Protein AF-W1J3Y0-F1 (afdb_monomer_lite)

Radius of gyration: 15.47 Å; chains: 1; bounding box: 37×14×43 Å

Secondary structure (DSSP, 8-state):
-HHHHHHHHHHHHHHHHHHHHHHHHHHTTS---HHHHHHHHHHHHHHHHHHHHHHHHHHHHHHTT-

Structure (mmCIF, N/CA/C/O backbone):
data_AF-W1J3Y0-F1
#
_entry.id   AF-W1J3Y0-F1
#
loop_
_atom_site.group_PDB
_atom_site.id
_atom_site.type_symbol
_atom_site.label_atom_id
_atom_site.label_alt_id
_atom_site.label_comp_id
_atom_site.label_asym_id
_atom_site.label_entity_id
_atom_site.label_seq_id
_atom_site.pdbx_PDB_ins_code
_atom_site.Cartn_x
_atom_site.Cartn_y
_atom_site.Cartn_z
_atom_site.occupancy
_atom_site.B_iso_or_equiv
_atom_site.auth_seq_id
_atom_site.auth_comp_id
_atom_site.auth_asym_id
_atom_site.auth_atom_id
_atom_site.pdbx_PDB_model_num
ATOM 1 N N . MET A 1 1 ? 17.637 4.277 -12.697 1.00 69.06 1 MET A N 1
ATOM 2 C CA . MET A 1 1 ? 17.688 3.597 -11.373 1.00 69.06 1 MET A CA 1
ATOM 3 C C . MET A 1 1 ? 17.148 4.414 -10.189 1.00 69.06 1 MET A C 1
ATOM 5 O O . MET A 1 1 ? 16.593 3.800 -9.288 1.00 69.06 1 MET A O 1
ATOM 9 N N . LYS A 1 2 ? 17.255 5.758 -10.158 1.00 79.75 2 LYS A N 1
ATOM 10 C CA . LYS A 1 2 ? 16.737 6.597 -9.048 1.00 79.75 2 LYS A CA 1
ATOM 11 C C . LYS A 1 2 ? 15.239 6.372 -8.752 1.00 79.75 2 LYS A C 1
ATOM 13 O O . LYS A 1 2 ? 14.872 6.179 -7.602 1.00 79.75 2 LYS A O 1
ATOM 18 N N . LYS A 1 3 ? 14.422 6.235 -9.805 1.00 84.25 3 LYS A N 1
ATOM 19 C CA . LYS A 1 3 ? 12.991 5.888 -9.723 1.00 84.25 3 LYS A CA 1
ATOM 20 C C . LYS A 1 3 ? 12.727 4.570 -8.972 1.00 84.25 3 LYS A C 1
ATOM 22 O O . LYS A 1 3 ? 11.811 4.496 -8.171 1.00 84.25 3 LYS A O 1
ATOM 27 N N . LEU A 1 4 ? 13.548 3.534 -9.180 1.00 87.75 4 LEU A N 1
ATOM 28 C CA . LEU A 1 4 ? 13.383 2.238 -8.504 1.00 87.75 4 LEU A CA 1
ATOM 29 C C . LEU A 1 4 ? 13.651 2.343 -6.994 1.00 87.75 4 LEU A C 1
ATOM 31 O O . LEU A 1 4 ? 12.963 1.709 -6.200 1.00 87.75 4 LEU A O 1
ATOM 35 N N . LEU A 1 5 ? 14.648 3.143 -6.603 1.00 89.88 5 LEU A N 1
ATOM 36 C CA . LEU A 1 5 ? 14.936 3.442 -5.198 1.00 89.88 5 LEU A CA 1
ATOM 37 C C . LEU A 1 5 ? 13.791 4.230 -4.551 1.00 89.88 5 LEU A C 1
ATOM 39 O O . LEU A 1 5 ? 13.366 3.870 -3.459 1.00 89.88 5 LEU A O 1
ATOM 43 N N . GLU A 1 6 ? 13.253 5.234 -5.245 1.00 92.12 6 GLU A N 1
ATOM 44 C CA . GLU A 1 6 ? 12.094 6.010 -4.782 1.00 92.12 6 GLU A CA 1
ATOM 45 C C . GLU A 1 6 ? 10.857 5.122 -4.573 1.00 92.12 6 GLU A C 1
ATOM 47 O O . GLU A 1 6 ? 10.251 5.167 -3.506 1.00 92.12 6 GLU A O 1
ATOM 52 N N . LEU A 1 7 ? 10.529 4.247 -5.531 1.00 92.19 7 LEU A N 1
ATOM 53 C CA . LEU A 1 7 ? 9.394 3.320 -5.412 1.00 92.19 7 LEU A CA 1
ATOM 54 C C . LEU A 1 7 ? 9.566 2.346 -4.234 1.00 92.19 7 LEU A C 1
ATOM 56 O O . LEU A 1 7 ? 8.619 2.061 -3.500 1.00 92.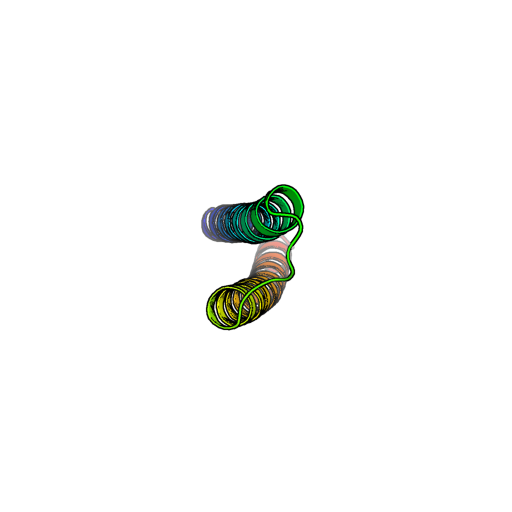19 7 LEU A O 1
ATOM 60 N N . ARG A 1 8 ? 10.789 1.845 -4.011 1.00 91.44 8 ARG A N 1
ATOM 61 C CA . ARG A 1 8 ? 11.099 0.983 -2.858 1.00 91.44 8 ARG A CA 1
ATOM 62 C C . ARG A 1 8 ? 10.966 1.731 -1.533 1.00 91.44 8 ARG A C 1
ATOM 64 O O . ARG A 1 8 ? 10.466 1.144 -0.574 1.00 91.44 8 ARG A O 1
ATOM 71 N N . GLN A 1 9 ? 11.380 2.997 -1.488 1.00 93.88 9 GLN A N 1
ATOM 72 C CA . GLN A 1 9 ? 11.212 3.840 -0.307 1.00 93.88 9 GLN A CA 1
ATOM 73 C C . GLN A 1 9 ? 9.727 4.064 -0.008 1.00 93.88 9 GLN A C 1
ATOM 75 O O . GLN A 1 9 ? 9.288 3.772 1.098 1.00 93.88 9 GLN A O 1
ATOM 80 N N . GLN A 1 10 ? 8.932 4.446 -1.013 1.00 93.62 10 GLN A N 1
ATOM 81 C CA . GLN A 1 10 ? 7.484 4.626 -0.864 1.00 93.62 10 GLN A CA 1
ATOM 82 C C . GLN A 1 10 ? 6.792 3.358 -0.348 1.00 93.62 10 GLN A C 1
ATOM 84 O O . GLN A 1 10 ? 5.975 3.424 0.568 1.00 93.62 10 GLN A O 1
ATOM 89 N N . LYS A 1 11 ? 7.160 2.178 -0.864 1.00 92.88 11 LYS A N 1
ATOM 90 C CA . LYS A 1 11 ? 6.649 0.896 -0.353 1.00 92.88 11 LYS A CA 1
ATOM 91 C C . LYS A 1 11 ? 7.001 0.681 1.125 1.00 92.88 11 LYS A C 1
ATOM 93 O O . LYS A 1 11 ? 6.170 0.187 1.894 1.00 92.88 11 LYS A O 1
ATOM 98 N N . SER A 1 12 ? 8.230 1.011 1.520 1.00 94.06 12 SER A N 1
ATOM 99 C CA . SER A 1 12 ? 8.662 0.931 2.919 1.00 94.06 12 SER A CA 1
ATOM 100 C C . SER A 1 12 ? 7.807 1.842 3.798 1.00 94.06 12 SER A C 1
ATOM 102 O O . SER A 1 12 ? 7.275 1.393 4.813 1.00 94.06 12 SER A O 1
ATOM 104 N N . ASP A 1 13 ? 7.591 3.082 3.365 1.00 94.75 13 ASP A N 1
ATOM 105 C CA . ASP A 1 13 ? 6.808 4.077 4.097 1.00 94.75 13 ASP A CA 1
ATOM 106 C C . ASP A 1 13 ? 5.341 3.646 4.252 1.00 94.75 13 ASP A C 1
ATOM 108 O O . ASP A 1 13 ? 4.781 3.742 5.344 1.00 94.75 13 ASP A O 1
ATOM 112 N N . LEU A 1 14 ? 4.723 3.089 3.204 1.00 93.62 14 LEU A N 1
ATOM 113 C CA . LEU A 1 14 ? 3.369 2.521 3.283 1.00 93.62 14 LEU A CA 1
ATOM 114 C C . LEU A 1 14 ? 3.303 1.333 4.247 1.00 93.62 14 LEU A C 1
ATOM 116 O O . LEU A 1 14 ? 2.375 1.225 5.045 1.00 93.62 14 LEU A O 1
ATOM 120 N N . THR A 1 15 ? 4.309 0.456 4.226 1.00 92.50 15 THR A N 1
ATOM 121 C CA . THR A 1 15 ? 4.383 -0.683 5.154 1.00 92.50 15 THR A CA 1
ATOM 122 C C . THR A 1 15 ? 4.500 -0.204 6.603 1.00 92.50 15 THR A C 1
ATOM 124 O O . THR A 1 15 ? 3.877 -0.777 7.500 1.00 92.50 15 THR A O 1
ATOM 127 N N . HIS A 1 16 ? 5.264 0.864 6.844 1.00 95.12 16 HIS A N 1
ATOM 128 C CA . HIS A 1 16 ? 5.350 1.510 8.151 1.00 95.12 16 HIS A CA 1
ATOM 129 C C . HIS A 1 16 ? 4.016 2.124 8.584 1.00 95.12 16 HIS A C 1
ATOM 131 O O . HIS A 1 16 ? 3.620 1.937 9.734 1.00 95.12 16 HIS A O 1
ATOM 137 N N . GLN A 1 17 ? 3.297 2.792 7.680 1.00 93.50 17 GLN A N 1
ATOM 138 C CA . GLN A 1 17 ? 1.969 3.344 7.964 1.00 93.50 17 GLN A CA 1
ATOM 139 C C . GLN A 1 17 ? 0.959 2.248 8.324 1.00 93.50 17 GLN A C 1
ATOM 141 O O . GLN A 1 17 ? 0.286 2.363 9.346 1.00 93.50 17 GLN A O 1
ATOM 146 N N . ILE A 1 18 ? 0.917 1.153 7.556 1.00 93.31 18 ILE A N 1
ATOM 147 C CA . ILE A 1 18 ? 0.062 -0.008 7.847 1.00 93.31 18 ILE A CA 1
ATOM 148 C C . ILE A 1 18 ? 0.374 -0.571 9.238 1.00 93.31 18 ILE A C 1
ATOM 150 O O . ILE A 1 18 ? -0.533 -0.803 10.033 1.00 93.31 18 ILE A O 1
ATOM 154 N N . ARG A 1 19 ? 1.659 -0.774 9.557 1.00 94.00 19 ARG A N 1
ATOM 155 C CA . ARG A 1 19 ? 2.065 -1.271 10.880 1.00 94.00 19 ARG A CA 1
ATOM 156 C C . ARG A 1 19 ? 1.656 -0.318 11.994 1.00 94.00 19 ARG A C 1
ATOM 158 O O . ARG A 1 19 ? 1.115 -0.779 12.986 1.00 94.00 19 ARG A O 1
ATOM 165 N N . SER A 1 20 ? 1.869 0.984 11.818 1.00 94.38 20 SER A N 1
ATOM 166 C CA . SER A 1 20 ? 1.488 2.001 12.803 1.00 94.38 20 SER A CA 1
ATOM 167 C C . SER A 1 20 ? -0.017 1.981 13.089 1.00 94.38 20 SER A C 1
ATOM 169 O O . SER A 1 20 ? -0.429 1.987 14.248 1.00 94.38 20 SER A O 1
ATOM 171 N N . LEU A 1 21 ? -0.838 1.866 12.040 1.00 93.00 21 LEU A N 1
ATOM 172 C CA . LEU A 1 21 ? -2.293 1.751 12.144 1.00 93.00 21 LEU A CA 1
ATOM 173 C C . LEU A 1 21 ? -2.711 0.502 12.939 1.00 93.00 21 LEU A C 1
ATOM 175 O O . LEU A 1 21 ? -3.521 0.597 13.861 1.00 93.00 21 LEU A O 1
ATOM 179 N N . LEU A 1 22 ? -2.103 -0.652 12.644 1.00 92.50 22 LEU A N 1
ATOM 180 C CA . LEU A 1 22 ? -2.356 -1.898 13.374 1.00 92.50 22 LEU A CA 1
ATOM 181 C C . LEU A 1 22 ? -1.889 -1.822 14.834 1.00 92.50 22 LEU A C 1
ATOM 183 O O . LEU A 1 22 ? -2.641 -2.188 15.731 1.00 92.50 22 LEU A O 1
ATOM 187 N N . THR A 1 23 ? -0.687 -1.300 15.088 1.00 94.06 23 THR A N 1
ATOM 188 C CA . THR A 1 23 ? -0.143 -1.130 16.442 1.00 94.06 23 THR A CA 1
ATOM 189 C C . THR A 1 23 ? -0.998 -0.183 17.277 1.00 94.06 23 THR A C 1
ATOM 191 O O . THR A 1 23 ? -1.193 -0.426 18.467 1.00 94.06 23 THR A O 1
ATOM 194 N N . LYS A 1 24 ? -1.543 0.882 16.681 1.00 92.12 24 LYS A N 1
ATOM 195 C CA . LYS A 1 24 ? -2.466 1.788 17.369 1.00 92.12 24 LYS A CA 1
ATOM 196 C C . LYS A 1 24 ? -3.744 1.059 17.789 1.00 92.12 24 LYS A C 1
ATOM 198 O O . LYS A 1 24 ? -4.123 1.133 18.954 1.00 92.12 24 LYS A O 1
ATOM 203 N N . ALA A 1 25 ? -4.365 0.317 16.874 1.00 92.19 25 ALA A N 1
ATOM 204 C CA . ALA A 1 25 ? -5.565 -0.463 17.175 1.00 92.19 25 ALA A CA 1
ATOM 205 C C . ALA A 1 25 ? -5.308 -1.528 18.258 1.00 92.19 25 ALA A C 1
ATOM 207 O O . ALA A 1 25 ? -6.093 -1.666 19.197 1.00 92.19 25 ALA A O 1
ATOM 208 N N . GLU A 1 26 ? -4.161 -2.208 18.185 1.00 92.69 26 GLU A N 1
ATOM 209 C CA . GLU A 1 26 ? -3.713 -3.179 19.186 1.00 92.69 26 GLU A CA 1
ATOM 210 C C . GLU A 1 26 ? -3.486 -2.533 20.562 1.00 92.69 26 GLU A C 1
ATOM 212 O O . GLU A 1 26 ? -3.967 -3.046 21.573 1.00 92.69 26 GLU A O 1
ATOM 217 N N . THR A 1 27 ? -2.826 -1.371 20.605 1.00 94.06 27 THR A N 1
ATOM 218 C CA . THR A 1 27 ? -2.586 -0.600 21.841 1.00 94.06 27 THR A CA 1
ATOM 219 C C . THR A 1 27 ? -3.901 -0.165 22.486 1.00 94.06 27 THR A C 1
ATOM 221 O O . THR A 1 27 ? -4.058 -0.226 23.705 1.00 94.06 27 THR A O 1
ATOM 224 N N . GLU A 1 28 ? -4.875 0.224 21.665 1.00 93.50 28 GLU A N 1
ATOM 225 C CA . GLU A 1 28 ? -6.226 0.595 22.089 1.00 93.50 28 GLU A CA 1
ATOM 226 C C . GLU A 1 28 ? -7.123 -0.632 22.369 1.00 93.50 28 GLU A C 1
ATOM 228 O O . GLU A 1 28 ? -8.285 -0.468 22.738 1.00 93.50 28 GLU A O 1
ATOM 233 N N . LYS A 1 29 ? -6.593 -1.862 22.233 1.00 92.94 29 LYS A N 1
ATOM 234 C CA . LYS A 1 29 ? -7.294 -3.147 22.420 1.00 92.94 29 LYS A CA 1
ATOM 235 C C . LYS A 1 29 ? -8.619 -3.233 21.661 1.00 92.94 29 LYS A C 1
ATOM 237 O O . LYS A 1 29 ? -9.582 -3.840 22.133 1.00 92.94 29 LYS A O 1
ATOM 242 N N . ARG A 1 30 ? -8.668 -2.628 20.477 1.00 91.50 30 ARG A N 1
ATOM 243 C CA . ARG A 1 30 ? -9.850 -2.611 19.618 1.00 91.50 30 ARG A CA 1
ATOM 244 C C . ARG A 1 30 ? -9.500 -3.053 18.209 1.00 91.50 30 ARG A C 1
ATOM 246 O O . ARG A 1 30 ? -8.359 -2.970 17.768 1.00 91.50 30 ARG A O 1
ATOM 253 N N . SER A 1 31 ? -10.512 -3.496 17.481 1.00 89.88 31 SER A N 1
ATOM 254 C CA . SER A 1 31 ? -10.389 -3.686 16.041 1.00 89.88 31 SER A CA 1
ATOM 255 C C . SER A 1 31 ? -10.297 -2.336 15.323 1.00 89.88 31 SER A C 1
ATOM 257 O O . SER A 1 31 ? -10.674 -1.288 15.866 1.00 89.88 31 SER A O 1
ATOM 259 N N . LEU A 1 32 ? -9.810 -2.379 14.082 1.00 90.25 32 LEU A N 1
ATOM 260 C CA . LEU A 1 32 ? -9.856 -1.234 13.178 1.00 90.25 32 LEU A CA 1
ATOM 261 C C . LEU A 1 32 ? -11.303 -0.758 13.038 1.00 90.25 32 LEU A C 1
ATOM 263 O O . LEU A 1 32 ? -12.220 -1.567 12.874 1.00 90.25 32 LEU A O 1
ATOM 267 N N . ASN A 1 33 ? -11.505 0.552 13.126 1.00 91.44 33 ASN A N 1
ATOM 268 C CA . ASN A 1 33 ? -12.802 1.141 12.813 1.00 91.44 33 ASN A CA 1
ATOM 269 C C . ASN A 1 33 ? -13.013 1.184 11.284 1.00 91.44 33 ASN A C 1
ATOM 271 O O . ASN A 1 33 ? -12.120 0.836 10.515 1.00 91.44 33 ASN A O 1
ATOM 275 N N . ALA A 1 34 ? -14.199 1.594 10.829 1.00 92.94 34 ALA A N 1
ATOM 276 C CA . ALA A 1 34 ? -14.526 1.591 9.402 1.00 92.94 34 ALA A CA 1
ATO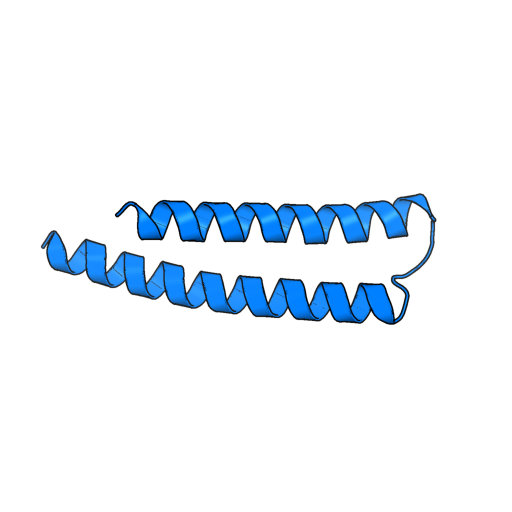M 277 C C . ALA A 1 34 ? -13.592 2.481 8.557 1.00 92.94 34 ALA A C 1
ATOM 279 O O . ALA A 1 34 ? -13.279 2.126 7.422 1.00 92.94 34 ALA A O 1
ATOM 280 N N . ASP A 1 35 ? -13.131 3.606 9.103 1.00 91.62 35 ASP A N 1
ATOM 281 C CA . ASP A 1 35 ? -12.240 4.529 8.396 1.00 91.62 35 ASP A CA 1
ATOM 282 C C . ASP A 1 35 ? -10.806 3.986 8.341 1.00 91.62 35 ASP A C 1
ATOM 284 O O . ASP A 1 35 ? -10.171 4.002 7.291 1.00 91.62 35 ASP A O 1
ATOM 288 N N . GLU A 1 36 ? -10.317 3.418 9.443 1.00 90.75 36 GLU A N 1
ATOM 289 C CA . GLU A 1 36 ? -9.010 2.763 9.513 1.00 90.75 36 GLU A CA 1
ATOM 290 C C . GLU A 1 36 ? -8.955 1.497 8.650 1.00 90.75 36 GLU A C 1
ATOM 292 O O . GLU A 1 36 ? -7.926 1.221 8.040 1.00 90.75 36 GLU A O 1
ATOM 297 N N . ALA A 1 37 ? -10.049 0.736 8.568 1.00 92.62 37 ALA A N 1
ATOM 298 C CA . ALA A 1 37 ? -10.151 -0.425 7.688 1.00 92.62 37 ALA A CA 1
ATOM 299 C C . ALA A 1 37 ? -10.078 -0.008 6.212 1.00 92.62 37 ALA A C 1
ATOM 301 O O . ALA A 1 37 ? -9.299 -0.583 5.456 1.00 92.62 37 ALA A O 1
ATOM 302 N N . LYS A 1 38 ? -10.799 1.053 5.818 1.00 95.06 38 LYS A N 1
ATOM 303 C CA . LYS A 1 38 ? -10.671 1.632 4.470 1.00 95.06 38 LYS A CA 1
ATOM 304 C C . LYS A 1 38 ? -9.249 2.102 4.191 1.00 95.06 38 LYS A C 1
ATOM 306 O O . LYS A 1 38 ? -8.693 1.770 3.150 1.00 95.06 38 LYS A O 1
ATOM 311 N N . GLN A 1 39 ? -8.640 2.822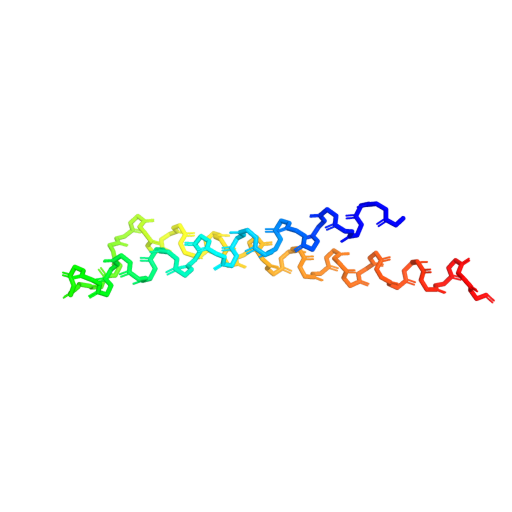 5.132 1.00 93.81 39 GLN A N 1
ATOM 312 C CA . GLN A 1 39 ? -7.261 3.280 4.995 1.00 93.81 39 GLN A CA 1
ATOM 313 C C . GLN A 1 39 ? -6.290 2.098 4.862 1.00 93.81 39 GLN A C 1
ATOM 315 O O . GLN A 1 39 ? -5.370 2.145 4.050 1.00 93.81 39 GLN A O 1
ATOM 320 N N . PHE A 1 40 ? -6.489 1.020 5.621 1.00 94.19 40 PHE A N 1
ATOM 321 C CA . PHE A 1 40 ? -5.694 -0.199 5.499 1.00 94.19 40 PHE A CA 1
ATOM 322 C C . PHE A 1 40 ? -5.809 -0.816 4.099 1.00 94.19 40 PHE A C 1
ATOM 324 O O . PHE A 1 40 ? -4.783 -1.125 3.488 1.00 94.19 40 PHE A O 1
ATOM 331 N N . ASP A 1 41 ? -7.030 -0.962 3.583 1.00 95.06 41 ASP A N 1
ATOM 332 C CA . ASP A 1 41 ? -7.283 -1.530 2.257 1.00 95.06 41 ASP A CA 1
ATOM 333 C C . ASP A 1 41 ? -6.676 -0.663 1.143 1.00 95.06 41 ASP A C 1
ATOM 335 O O . ASP A 1 41 ? -6.041 -1.179 0.220 1.00 95.06 41 ASP A O 1
ATOM 339 N N . GLU A 1 42 ? -6.786 0.663 1.258 1.00 95.19 42 GLU A N 1
ATOM 340 C CA . GLU A 1 42 ? -6.160 1.614 0.336 1.00 95.19 42 GLU A CA 1
ATOM 341 C C . GLU A 1 42 ? -4.631 1.522 0.367 1.00 95.19 42 GLU A C 1
ATOM 343 O O . GLU A 1 42 ? -4.001 1.381 -0.684 1.00 95.19 42 GLU A O 1
ATOM 348 N N . LEU A 1 43 ? -4.019 1.547 1.558 1.00 94.94 43 LEU A N 1
ATOM 349 C CA . LEU A 1 43 ? -2.568 1.413 1.720 1.00 94.94 43 LEU A CA 1
ATOM 350 C C . LEU A 1 43 ? -2.069 0.073 1.161 1.00 94.94 43 LEU A C 1
ATOM 352 O O . LEU A 1 43 ? -0.988 0.001 0.568 1.00 94.94 43 LEU A O 1
ATOM 356 N N . ARG A 1 44 ? -2.857 -0.995 1.323 1.00 93.12 44 ARG A N 1
ATOM 357 C CA . ARG A 1 44 ? -2.535 -2.317 0.785 1.00 93.12 44 ARG A CA 1
ATOM 358 C C . ARG A 1 44 ? -2.605 -2.342 -0.741 1.00 93.12 44 ARG A C 1
ATOM 360 O O . ARG A 1 44 ? -1.646 -2.782 -1.369 1.00 93.12 44 ARG A O 1
ATOM 367 N N . SER A 1 45 ? -3.660 -1.781 -1.329 1.00 95.50 45 SER A N 1
ATOM 368 C CA . SER A 1 45 ? -3.807 -1.633 -2.784 1.00 95.50 45 SER A CA 1
ATOM 369 C C . SER A 1 45 ? -2.673 -0.802 -3.408 1.00 95.50 45 SER A C 1
ATOM 371 O O . SER A 1 45 ? -2.093 -1.174 -4.435 1.00 95.50 45 SER A O 1
ATOM 373 N N . GLN A 1 46 ? -2.276 0.293 -2.750 1.00 93.94 46 GLN A N 1
ATOM 374 C CA . GLN A 1 46 ? -1.131 1.106 -3.171 1.00 93.94 46 GLN A CA 1
ATOM 375 C C . GLN A 1 46 ? 0.185 0.318 -3.106 1.00 93.94 46 GLN A C 1
ATOM 377 O O . GLN A 1 46 ? 0.996 0.393 -4.029 1.00 93.94 46 GLN A O 1
ATOM 382 N N . SER A 1 47 ? 0.390 -0.478 -2.052 1.00 93.81 47 SER A N 1
ATOM 383 C CA . SER A 1 47 ? 1.570 -1.341 -1.914 1.00 93.81 47 SER A CA 1
ATOM 384 C C . SER A 1 47 ? 1.653 -2.397 -3.024 1.00 93.81 47 SER A C 1
ATOM 386 O O . SER A 1 47 ? 2.729 -2.618 -3.587 1.00 93.81 47 SER A O 1
ATOM 388 N N . ASP A 1 48 ? 0.527 -3.008 -3.398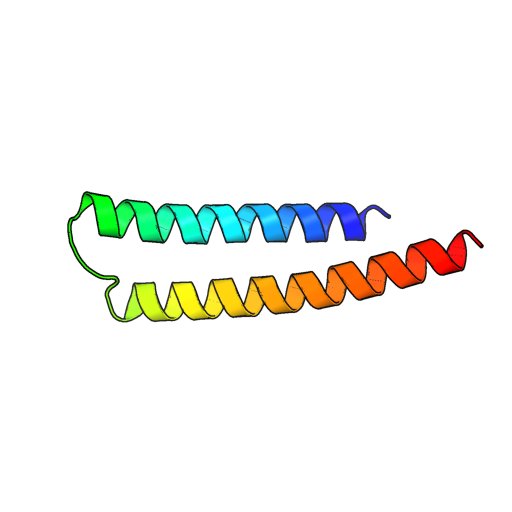 1.00 94.00 48 ASP A N 1
ATOM 389 C CA . ASP A 1 48 ? 0.462 -3.996 -4.483 1.00 94.00 48 ASP A CA 1
ATOM 390 C C . ASP A 1 48 ? 0.725 -3.364 -5.859 1.00 94.00 48 ASP A C 1
ATOM 392 O O . ASP A 1 48 ? 1.463 -3.920 -6.685 1.00 94.00 48 ASP A O 1
ATOM 396 N N . THR A 1 49 ? 0.213 -2.152 -6.075 1.00 94.25 49 THR A N 1
ATOM 397 C CA . THR A 1 49 ? 0.503 -1.357 -7.276 1.00 94.25 49 THR A CA 1
ATOM 398 C C . THR A 1 49 ? 1.998 -1.042 -7.370 1.00 94.25 49 THR A C 1
ATOM 400 O O . THR A 1 49 ? 2.633 -1.335 -8.386 1.00 94.25 49 THR A O 1
ATOM 403 N N . LEU A 1 50 ? 2.599 -0.547 -6.282 1.00 94.06 50 LEU A N 1
ATOM 404 C CA . LEU A 1 50 ? 4.036 -0.267 -6.220 1.00 94.06 50 LEU A CA 1
ATOM 405 C C . LEU A 1 50 ? 4.883 -1.523 -6.423 1.00 94.06 50 LEU A C 1
ATOM 407 O O . LEU A 1 50 ? 5.910 -1.457 -7.090 1.00 94.06 50 LEU A O 1
ATOM 411 N N . ASN A 1 51 ? 4.473 -2.679 -5.894 1.00 92.88 51 ASN A N 1
ATOM 412 C CA . ASN A 1 51 ? 5.171 -3.944 -6.143 1.00 92.88 51 ASN A CA 1
ATOM 413 C C . ASN A 1 51 ? 5.226 -4.282 -7.633 1.00 92.88 51 ASN A C 1
ATOM 415 O O . ASN A 1 51 ? 6.285 -4.660 -8.139 1.00 92.88 51 ASN A O 1
ATOM 419 N N . THR A 1 52 ? 4.103 -4.111 -8.329 1.00 94.69 52 THR A N 1
ATOM 420 C CA . THR A 1 52 ? 4.004 -4.357 -9.770 1.00 94.69 52 THR A CA 1
ATOM 421 C C . THR A 1 52 ? 4.890 -3.390 -10.555 1.00 94.69 52 THR A C 1
ATOM 423 O O . THR A 1 52 ? 5.648 -3.809 -11.433 1.00 94.69 52 THR A O 1
ATOM 426 N N . GLU A 1 53 ? 4.872 -2.102 -10.205 1.00 92.44 53 GLU A N 1
ATOM 427 C CA . GLU A 1 53 ? 5.743 -1.103 -10.830 1.00 92.44 53 GLU A CA 1
ATOM 428 C C . GLU A 1 53 ? 7.227 -1.379 -10.567 1.00 92.44 53 GLU A C 1
ATOM 430 O O . GLU A 1 53 ? 8.031 -1.345 -11.499 1.00 92.44 53 GLU A O 1
ATOM 435 N N . ILE A 1 54 ? 7.602 -1.708 -9.327 1.00 93.12 54 ILE A N 1
ATOM 436 C CA . ILE A 1 54 ? 8.975 -2.073 -8.953 1.00 93.12 54 ILE A CA 1
ATOM 437 C C . ILE A 1 54 ? 9.449 -3.266 -9.783 1.00 93.12 54 ILE A C 1
ATOM 439 O O . ILE A 1 54 ? 10.569 -3.229 -10.289 1.00 93.12 54 ILE A O 1
ATOM 443 N N . ALA A 1 55 ? 8.622 -4.303 -9.938 1.00 92.88 55 ALA A N 1
ATOM 444 C CA . ALA A 1 55 ? 8.963 -5.479 -10.735 1.00 92.88 55 ALA A CA 1
ATOM 445 C C . ALA A 1 55 ? 9.191 -5.114 -12.210 1.00 92.88 55 ALA A C 1
ATOM 447 O O . ALA A 1 55 ? 10.201 -5.506 -12.794 1.00 92.88 55 ALA A O 1
ATOM 448 N N . ARG A 1 56 ? 8.311 -4.287 -12.789 1.00 92.06 56 ARG A N 1
ATOM 449 C CA . ARG A 1 56 ? 8.447 -3.803 -14.169 1.00 92.06 56 ARG A CA 1
ATOM 450 C C . ARG A 1 56 ? 9.722 -2.982 -14.367 1.00 92.06 56 ARG A C 1
ATOM 452 O O . ARG A 1 56 ? 10.478 -3.237 -15.300 1.00 92.06 56 ARG A O 1
ATOM 459 N N . TYR A 1 57 ? 9.982 -2.016 -13.485 1.00 90.62 57 TYR A N 1
ATOM 460 C CA . TYR A 1 57 ? 11.191 -1.191 -13.547 1.00 90.62 57 TYR A CA 1
ATOM 461 C C . TYR A 1 57 ? 12.465 -2.002 -13.300 1.00 90.62 57 TYR A C 1
ATOM 463 O O . TYR A 1 57 ? 13.503 -1.683 -13.874 1.00 90.62 57 TYR A O 1
ATOM 471 N N . ALA A 1 58 ? 12.403 -3.038 -12.460 1.00 88.81 58 ALA A N 1
ATOM 472 C CA . ALA A 1 58 ? 13.521 -3.945 -12.245 1.00 88.81 58 ALA A CA 1
ATOM 473 C C . ALA A 1 58 ? 13.826 -4.786 -13.494 1.00 88.81 58 ALA A C 1
ATOM 475 O O . ALA A 1 58 ? 15.000 -4.916 -13.829 1.00 88.81 58 ALA A O 1
ATOM 476 N N . SER A 1 59 ? 12.803 -5.295 -14.198 1.00 90.19 59 SER A N 1
ATOM 477 C CA . SER A 1 59 ? 12.985 -6.012 -15.474 1.00 90.19 59 SER A CA 1
ATOM 478 C C . SER A 1 59 ? 13.626 -5.112 -16.522 1.00 90.19 59 SER A C 1
ATOM 480 O O . SER A 1 59 ? 14.667 -5.459 -17.068 1.00 90.19 59 SER A O 1
ATOM 482 N N . LEU A 1 60 ? 13.079 -3.906 -16.712 1.00 89.25 60 LEU A N 1
ATOM 483 C CA . LEU A 1 60 ? 13.600 -2.944 -17.684 1.00 89.25 60 LEU A CA 1
ATOM 484 C C . LEU A 1 60 ? 15.063 -2.578 -17.392 1.00 89.25 60 LEU A C 1
ATOM 486 O O . LEU A 1 60 ? 15.899 -2.590 -18.284 1.00 89.25 60 LEU A O 1
ATOM 490 N N . ALA A 1 61 ? 15.394 -2.313 -16.126 1.00 85.06 61 ALA A N 1
ATOM 491 C CA . ALA A 1 61 ? 16.765 -1.998 -15.730 1.00 85.06 61 ALA A CA 1
ATOM 492 C C . ALA A 1 61 ? 17.734 -3.187 -15.881 1.00 85.06 61 ALA A C 1
ATOM 494 O O . ALA A 1 61 ? 18.944 -2.976 -15.971 1.00 85.06 61 ALA A O 1
ATOM 495 N N . ASN A 1 62 ? 17.226 -4.422 -15.847 1.00 84.38 62 ASN A N 1
ATOM 496 C CA . ASN A 1 62 ? 18.014 -5.626 -16.092 1.00 84.38 62 ASN A CA 1
ATOM 497 C C . ASN A 1 62 ? 18.23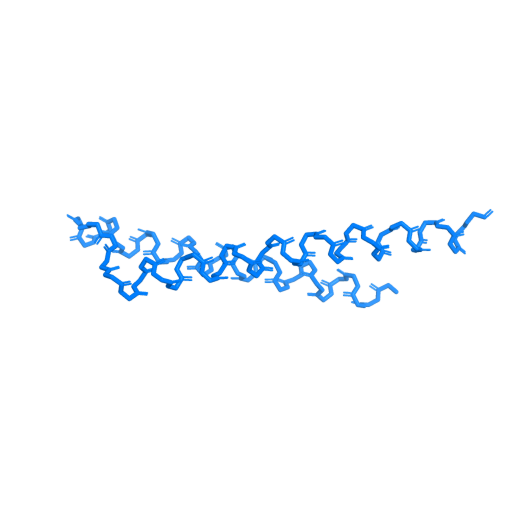6 -5.850 -17.595 1.00 84.38 62 ASN A C 1
ATOM 499 O O . ASN A 1 62 ? 19.346 -6.180 -17.993 1.00 84.38 62 ASN A O 1
ATOM 503 N N . GLU A 1 63 ? 17.211 -5.612 -18.417 1.00 82.38 63 GLU A N 1
ATOM 504 C CA . GLU A 1 63 ? 17.293 -5.648 -19.883 1.00 82.38 63 GLU A CA 1
ATOM 505 C C . GLU A 1 63 ? 18.256 -4.584 -20.428 1.00 82.38 63 GLU A C 1
ATOM 507 O O . GLU A 1 63 ? 19.095 -4.905 -21.256 1.00 82.38 63 GLU A O 1
ATOM 512 N N . GLU A 1 64 ? 18.228 -3.351 -19.908 1.00 76.06 64 GLU A N 1
ATOM 513 C CA . GLU A 1 64 ? 19.168 -2.279 -20.296 1.00 76.06 64 GLU A CA 1
ATOM 514 C C . GLU A 1 64 ? 20.636 -2.571 -19.931 1.00 76.06 64 GLU A C 1
ATOM 516 O O . GLU A 1 64 ? 21.548 -1.887 -20.399 1.00 76.06 64 GLU A O 1
ATOM 521 N N . ARG A 1 65 ? 20.876 -3.541 -19.044 1.00 70.19 65 ARG A N 1
ATOM 522 C CA . ARG A 1 65 ? 22.215 -3.957 -18.607 1.00 70.19 65 ARG A CA 1
ATOM 523 C C . ARG A 1 65 ? 22.768 -5.149 -19.382 1.00 70.19 65 ARG A C 1
ATOM 525 O O . ARG A 1 65 ? 23.955 -5.433 -19.213 1.00 70.19 65 ARG A O 1
ATOM 532 N N . SER A 1 66 ? 21.923 -5.851 -20.132 1.00 63.75 66 SER A N 1
ATOM 533 C CA . SER A 1 66 ? 22.270 -7.076 -20.852 1.00 63.75 66 SER A CA 1
ATOM 534 C C . SER A 1 66 ? 22.572 -6.809 -22.318 1.00 63.75 66 SER A C 1
ATOM 536 O O . SER A 1 66 ? 23.279 -7.672 -22.882 1.00 63.75 66 SER A O 1
#

Organism: NCBI:txid1427518

Sequence (66 aa):
MKKLLELRQQKSDLTHQIRSLLTKAETEKRSLNADEAKQFDELRSQSDTLNTEIARYASLANEERS

Foldseek 3Di:
DVVLVVLVVLLV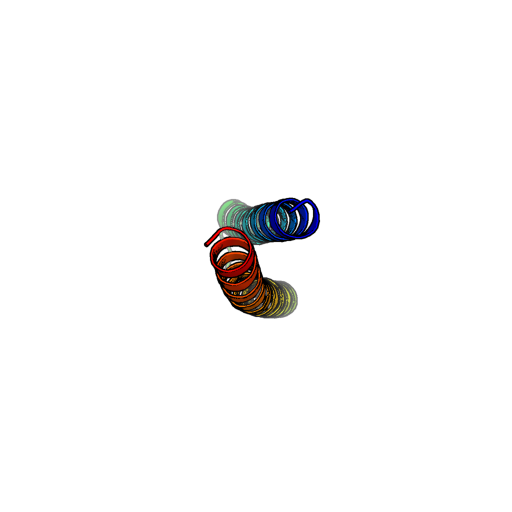VLVVVLVVLVVVCVVVVHDQDPVSVVSNVVSVVSNVVSVVVSVVVVVVVVVVVD

pLDDT: mean 90.69, std 6.22, range [63.75, 95.5]